Protein AF-A0A2E3S4H2-F1 (afdb_monomer_lite)

Foldseek 3Di:
DDPPLPQDFQFQFQAQVSLQVVLVVVCVVLVFPRAHEAEDAPVVQCVVVHPPDFKAKDADDPPDPPNPRRTYIYGHCPQLVYHRDDDPDGRDDQFLVSSLVNSLSSQLRSLQRSCCPPPVDGCPVCDPVNVVSSQVVSVSNQWHFDADPVRDTDFIDGPVRHGSDRHGDDCSSNNND

Radius of gyration: 15.98 Å; chains: 1; bounding box: 38×42×40 Å

Secondary structure (DSSP, 8-state):
------PPPPPP-SBHHHHHHHHHHHHHHTT----EEEEE-HHHHHHHH-TT--EEEE-PPTTSTTGGGS-EEEEETTTS--BSS--SS------HHHHHHHHHHHHHHHHHHHHHHHH----TT--HHHHHHHHHHHHHTT-EEEEPTTSSEEEEE-TTS-B--SSPP-TGGGT--

pLDDT: mean 87.09, std 12.35, range [33.94, 97.81]

Sequence (177 aa):
MFWKSKKKKWPKIDSCSEVQTFVDQMCLEYDVPSIKVIVKSKNWVEWFAGVGVSACAFWPNEGEPDAGFGRYIVFDGQTCRISGKDRNVPVKINHREQVVVRIHTVIHEFIHHYFHHHFGVNTDGHGSRFRQMEKKMNAEYGIYFFYSWSNYAIIFHNFWGFGFGKRKPNAADRGWI

Structure (mmCIF, N/CA/C/O backbone):
data_AF-A0A2E3S4H2-F1
#
_entry.id   AF-A0A2E3S4H2-F1
#
loop_
_atom_site.group_PDB
_atom_site.id
_atom_site.type_symbol
_atom_site.label_atom_id
_atom_site.label_alt_id
_atom_site.label_comp_id
_atom_site.label_asym_id
_atom_site.label_entity_id
_atom_site.label_seq_id
_atom_site.pdbx_PDB_ins_code
_atom_site.Cartn_x
_atom_site.Cartn_y
_atom_site.Cartn_z
_atom_site.occupancy
_atom_site.B_iso_or_equiv
_atom_site.auth_seq_id
_atom_site.auth_comp_id
_atom_site.auth_asym_id
_atom_site.auth_atom_id
_atom_site.pdbx_PDB_model_num
ATOM 1 N N . MET A 1 1 ? 10.020 -25.466 -14.867 1.00 33.94 1 MET A N 1
ATOM 2 C CA . MET A 1 1 ? 8.943 -24.868 -15.686 1.00 33.94 1 MET A CA 1
ATOM 3 C C . MET A 1 1 ? 8.811 -23.407 -15.258 1.00 33.94 1 MET A C 1
ATOM 5 O O . MET A 1 1 ? 8.285 -23.138 -14.189 1.00 33.94 1 MET A O 1
ATOM 9 N N . PHE A 1 2 ? 9.426 -22.472 -15.991 1.00 38.25 2 PHE A N 1
ATOM 10 C CA . PHE A 1 2 ? 9.450 -21.054 -15.612 1.00 38.25 2 PHE A CA 1
ATOM 11 C C . PHE A 1 2 ? 8.095 -20.416 -15.927 1.00 38.25 2 PHE A C 1
ATOM 13 O O . PHE A 1 2 ? 7.870 -19.933 -17.035 1.00 38.25 2 PHE A O 1
ATOM 20 N N . TRP A 1 3 ? 7.179 -20.421 -14.961 1.00 38.88 3 TRP A N 1
ATOM 21 C CA . TRP A 1 3 ? 6.028 -19.528 -15.009 1.00 38.88 3 TRP A CA 1
ATOM 22 C C . TRP A 1 3 ? 6.554 -18.093 -14.971 1.00 38.88 3 TRP A C 1
ATOM 24 O O . TRP A 1 3 ? 6.958 -17.588 -13.925 1.00 38.88 3 TRP A O 1
ATOM 34 N N . LYS A 1 4 ? 6.561 -17.415 -16.123 1.00 42.47 4 LYS A N 1
ATOM 35 C CA . LYS A 1 4 ? 6.506 -15.954 -16.128 1.00 42.47 4 LYS A CA 1
ATOM 36 C C . LYS A 1 4 ? 5.156 -15.598 -15.513 1.00 42.47 4 LYS A C 1
ATOM 38 O O . LYS A 1 4 ? 4.172 -15.506 -16.244 1.00 42.47 4 LYS A O 1
ATOM 43 N N . SER A 1 5 ? 5.086 -15.418 -14.191 1.00 53.44 5 SER A N 1
ATOM 44 C CA . SER A 1 5 ? 3.972 -14.647 -13.651 1.00 53.44 5 SER A CA 1
ATOM 45 C C . SER A 1 5 ? 4.063 -13.291 -14.350 1.00 53.44 5 SER A C 1
ATOM 47 O O . SER A 1 5 ? 5.113 -12.637 -14.387 1.00 53.44 5 SER A O 1
ATOM 49 N N . LYS A 1 6 ? 3.015 -12.948 -15.096 1.00 68.50 6 LYS A N 1
ATOM 50 C CA . LYS A 1 6 ? 2.953 -11.667 -15.788 1.00 68.50 6 LYS A CA 1
ATOM 51 C C . LYS A 1 6 ? 2.972 -10.632 -14.665 1.00 68.50 6 LYS A C 1
ATOM 53 O O . LYS A 1 6 ? 2.033 -10.604 -13.877 1.00 68.50 6 LYS A O 1
ATOM 58 N N . LYS A 1 7 ? 4.063 -9.863 -14.540 1.00 81.94 7 LYS A N 1
ATOM 59 C CA . LYS A 1 7 ? 4.167 -8.812 -13.516 1.00 81.94 7 LYS A CA 1
ATOM 60 C C . LYS A 1 7 ? 2.893 -7.975 -13.556 1.00 81.94 7 LYS A C 1
ATOM 62 O O . LYS A 1 7 ? 2.492 -7.534 -14.639 1.00 81.94 7 LYS A O 1
ATOM 67 N N . LYS A 1 8 ? 2.261 -7.795 -12.399 1.00 91.75 8 LYS A N 1
ATOM 68 C CA . LYS A 1 8 ? 1.061 -6.977 -12.276 1.00 91.75 8 LYS A CA 1
ATOM 69 C C . LYS A 1 8 ? 1.408 -5.544 -12.658 1.00 91.75 8 LYS A C 1
ATOM 71 O O . LYS A 1 8 ? 2.506 -5.048 -12.380 1.00 91.75 8 LYS A O 1
ATOM 76 N N . LYS A 1 9 ? 0.468 -4.884 -13.332 1.00 93.56 9 LYS A N 1
ATOM 77 C CA . LYS A 1 9 ? 0.552 -3.441 -13.548 1.00 93.56 9 LYS A CA 1
ATOM 78 C C . LYS A 1 9 ? 0.475 -2.738 -12.198 1.00 93.56 9 LYS A C 1
ATOM 80 O O . LYS A 1 9 ? -0.130 -3.252 -11.261 1.00 93.56 9 LYS A O 1
ATOM 85 N N . TRP A 1 10 ? 1.096 -1.570 -12.102 1.00 95.12 10 TRP A N 1
ATOM 86 C CA . TRP A 1 10 ? 0.990 -0.764 -10.894 1.00 95.12 10 TRP A CA 1
ATOM 87 C C . TRP A 1 10 ? -0.447 -0.267 -10.732 1.00 95.12 10 TRP A C 1
ATOM 89 O O . TRP A 1 10 ? -1.026 0.192 -11.720 1.00 95.12 10 TRP A O 1
ATOM 99 N N . PRO A 1 11 ? -1.032 -0.368 -9.528 1.00 94.62 11 PRO A N 1
ATOM 100 C CA . PRO A 1 11 ? -2.387 0.092 -9.296 1.00 94.62 11 PRO A CA 1
ATOM 101 C C . PRO A 1 11 ? -2.443 1.619 -9.353 1.00 94.62 11 PRO A C 1
ATOM 103 O O . PRO A 1 11 ? -1.496 2.321 -8.980 1.00 94.62 11 PRO A O 1
ATOM 106 N N . LYS A 1 12 ? -3.586 2.135 -9.796 1.00 92.31 12 LYS A N 1
ATOM 107 C CA . LYS A 1 12 ? -3.939 3.536 -9.597 1.00 92.31 12 LYS A CA 1
ATOM 108 C C . LYS A 1 12 ? -4.311 3.710 -8.129 1.00 92.31 12 LYS A C 1
ATOM 110 O O . LYS A 1 12 ? -5.119 2.943 -7.629 1.00 92.31 12 LYS A O 1
ATOM 115 N N . ILE A 1 13 ? -3.686 4.658 -7.435 1.00 91.00 13 ILE A N 1
ATOM 116 C CA . ILE A 1 13 ? -3.841 4.826 -5.977 1.00 91.00 13 ILE A CA 1
ATOM 117 C C . ILE A 1 13 ? -3.832 6.302 -5.569 1.00 91.00 13 ILE A C 1
ATOM 119 O O . ILE A 1 13 ? -3.222 6.672 -4.575 1.00 91.00 13 ILE A O 1
ATOM 123 N N . ASP A 1 14 ? -4.415 7.197 -6.362 1.00 86.56 14 ASP A N 1
ATOM 124 C CA . ASP A 1 14 ? -4.394 8.651 -6.145 1.00 86.56 14 ASP A CA 1
ATOM 125 C C . ASP A 1 14 ? -5.511 9.158 -5.221 1.00 86.56 14 ASP A C 1
ATOM 127 O O . ASP A 1 14 ? -5.344 10.200 -4.573 1.00 86.56 14 ASP A O 1
ATOM 131 N N . SER A 1 15 ? -6.602 8.405 -5.095 1.00 88.12 15 SER A N 1
ATOM 132 C CA . SER A 1 15 ? -7.706 8.656 -4.163 1.00 88.12 15 SER A CA 1
ATOM 133 C C . SER A 1 15 ? -7.964 7.477 -3.220 1.00 88.12 15 SER A C 1
ATOM 135 O O . SER A 1 15 ? -7.464 6.369 -3.409 1.00 88.12 15 SER A O 1
ATOM 137 N N . CYS A 1 16 ? -8.771 7.722 -2.187 1.00 89.88 16 CYS A N 1
ATOM 138 C CA . CYS A 1 16 ? -9.223 6.700 -1.250 1.00 89.88 16 CYS A CA 1
ATOM 139 C C . CYS A 1 16 ? -10.000 5.569 -1.946 1.00 89.88 16 CYS A C 1
ATOM 141 O O . CYS A 1 16 ? -9.780 4.413 -1.608 1.00 89.88 16 CYS A O 1
ATOM 143 N N . SER A 1 17 ? -10.858 5.866 -2.931 1.00 91.31 17 SER A N 1
ATOM 144 C CA . SER A 1 17 ? -11.620 4.839 -3.669 1.00 91.31 17 SER A CA 1
ATOM 145 C C . SER A 1 17 ? -10.731 3.952 -4.546 1.00 91.31 17 SER A C 1
ATOM 147 O O . SER A 1 17 ? -10.969 2.754 -4.688 1.00 91.31 17 SER A O 1
ATOM 149 N N . GLU A 1 18 ? -9.665 4.521 -5.103 1.00 93.50 18 GLU A N 1
ATOM 150 C CA . GLU A 1 18 ? -8.683 3.789 -5.899 1.00 93.50 18 GLU A CA 1
ATOM 151 C C . GLU A 1 18 ? -7.844 2.857 -5.019 1.00 93.50 18 GLU A C 1
ATOM 153 O O . GLU A 1 18 ? -7.622 1.698 -5.367 1.00 93.50 18 GLU A O 1
ATOM 158 N N . VAL A 1 19 ? -7.451 3.327 -3.831 1.00 94.62 19 VAL A N 1
ATOM 159 C CA . VAL A 1 19 ? -6.807 2.475 -2.822 1.00 94.62 19 VAL A CA 1
ATOM 160 C C . VAL A 1 19 ? -7.776 1.407 -2.311 1.00 94.62 19 VAL A C 1
ATOM 162 O O . VAL A 1 19 ? -7.368 0.260 -2.177 1.00 94.62 19 VAL A O 1
ATOM 165 N N . GLN A 1 20 ? -9.053 1.743 -2.094 1.00 95.75 20 GLN A N 1
ATOM 166 C CA . GLN A 1 20 ? -10.095 0.776 -1.736 1.00 95.75 20 GLN A CA 1
ATOM 167 C C . GLN A 1 20 ? -10.207 -0.323 -2.795 1.00 95.75 20 GLN A C 1
ATOM 169 O O . GLN A 1 20 ? -10.122 -1.492 -2.452 1.00 95.75 20 GLN A O 1
ATOM 174 N N . THR A 1 21 ? -10.276 0.038 -4.080 1.00 96.38 21 THR A N 1
ATOM 175 C CA . THR A 1 21 ? -10.333 -0.932 -5.190 1.00 96.38 21 THR A CA 1
ATOM 176 C C . THR A 1 21 ? -9.112 -1.853 -5.191 1.00 96.38 21 THR A C 1
ATOM 178 O O . THR A 1 21 ? -9.231 -3.059 -5.410 1.00 96.38 21 THR A O 1
ATOM 181 N N . PHE A 1 22 ? -7.925 -1.298 -4.930 1.00 97.31 22 PHE A N 1
ATOM 182 C CA . PHE A 1 22 ? -6.701 -2.086 -4.841 1.00 97.31 22 PHE A CA 1
ATOM 183 C C . PHE A 1 22 ? -6.728 -3.060 -3.648 1.00 97.31 22 PHE A C 1
ATOM 185 O O . PHE A 1 22 ? -6.378 -4.230 -3.801 1.00 97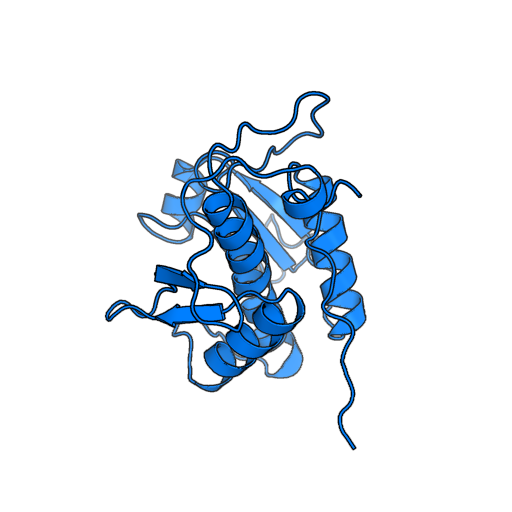.31 22 PHE A O 1
ATOM 192 N N . VAL A 1 23 ? -7.187 -2.606 -2.480 1.00 97.81 23 VAL A N 1
ATOM 193 C CA . VAL A 1 23 ? -7.348 -3.448 -1.286 1.00 97.81 23 VAL A CA 1
ATOM 194 C C . VAL A 1 23 ? -8.412 -4.524 -1.502 1.00 97.81 23 VAL A C 1
ATOM 196 O O . VAL A 1 23 ? -8.144 -5.679 -1.197 1.00 97.81 23 VAL A O 1
ATOM 199 N N . ASP A 1 24 ? -9.558 -4.198 -2.099 1.00 97.69 24 ASP A N 1
ATOM 200 C CA . ASP A 1 24 ? -10.628 -5.157 -2.403 1.00 97.69 24 ASP A CA 1
ATOM 201 C C . ASP A 1 24 ? -10.132 -6.275 -3.324 1.00 97.69 24 ASP A C 1
ATOM 203 O O . ASP A 1 24 ? -10.422 -7.451 -3.100 1.00 97.69 24 ASP A O 1
ATOM 207 N N . GLN A 1 25 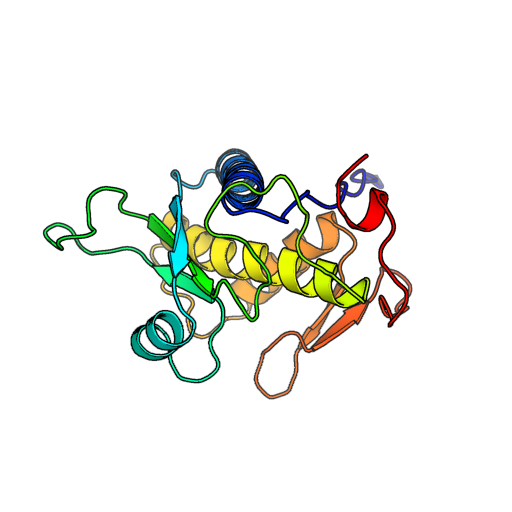? -9.320 -5.932 -4.329 1.00 97.50 25 GLN A N 1
ATOM 208 C CA . GLN A 1 25 ? -8.684 -6.928 -5.186 1.00 97.50 25 GLN A CA 1
ATOM 209 C C . GLN A 1 25 ? -7.758 -7.857 -4.386 1.00 97.50 25 GLN A C 1
ATOM 211 O O . GLN A 1 25 ? -7.778 -9.068 -4.609 1.00 97.50 25 GLN A O 1
ATOM 216 N N . MET A 1 26 ? -6.961 -7.317 -3.457 1.00 97.75 26 MET A N 1
ATOM 217 C CA . MET A 1 26 ? -6.105 -8.137 -2.594 1.00 97.75 26 MET A CA 1
ATOM 218 C C . MET A 1 26 ? -6.927 -9.000 -1.629 1.00 97.75 26 MET A C 1
ATOM 220 O O . MET A 1 26 ? -6.594 -10.165 -1.442 1.00 97.75 26 MET A O 1
ATOM 224 N N . CYS A 1 27 ? -8.023 -8.482 -1.071 1.00 97.50 27 CYS A N 1
ATOM 225 C CA . CYS A 1 27 ? -8.945 -9.251 -0.235 1.00 97.50 27 CYS A CA 1
ATOM 226 C C . CYS A 1 27 ? -9.478 -10.485 -0.974 1.00 97.50 27 CYS A C 1
ATOM 228 O O . CYS A 1 27 ? -9.430 -11.586 -0.434 1.00 97.50 27 CYS A O 1
ATOM 230 N N . LEU A 1 28 ? -9.914 -10.321 -2.228 1.00 97.31 28 LEU A N 1
ATOM 231 C CA . LEU A 1 28 ? -10.383 -11.432 -3.062 1.00 97.31 28 LEU A CA 1
ATOM 232 C C . LEU A 1 28 ? -9.268 -12.433 -3.391 1.00 97.31 28 LEU A C 1
ATOM 234 O O . LEU A 1 28 ? -9.491 -13.638 -3.369 1.00 97.31 28 LEU A O 1
ATOM 238 N N . GLU A 1 29 ? -8.073 -11.946 -3.722 1.00 96.62 29 GLU A N 1
ATOM 239 C CA . GLU A 1 29 ? -6.957 -12.798 -4.145 1.00 96.62 29 GLU A CA 1
ATOM 240 C C . GLU A 1 29 ? -6.346 -13.611 -2.996 1.00 96.62 29 GLU A C 1
ATOM 242 O O . GLU A 1 29 ? -5.906 -14.741 -3.205 1.00 96.62 29 GLU A O 1
ATOM 247 N N . TYR A 1 30 ? -6.310 -13.037 -1.795 1.00 96.44 30 TYR A N 1
ATOM 248 C CA . TYR A 1 30 ? -5.666 -13.624 -0.618 1.00 96.44 30 TYR A CA 1
ATOM 249 C C . TYR A 1 30 ? -6.664 -14.154 0.419 1.00 96.44 30 TYR A C 1
ATOM 251 O O . TYR A 1 30 ? -6.254 -14.477 1.535 1.00 96.44 30 TYR A O 1
ATOM 259 N N . ASP A 1 31 ? -7.946 -14.242 0.050 1.00 96.81 31 ASP A N 1
ATOM 260 C CA . ASP A 1 31 ? -9.042 -14.718 0.900 1.00 96.81 31 ASP A CA 1
ATOM 261 C C . ASP A 1 31 ? -9.049 -14.018 2.269 1.00 96.81 31 ASP A C 1
ATOM 263 O O . ASP A 1 31 ? -8.886 -14.628 3.321 1.00 96.81 31 ASP A O 1
ATOM 267 N N . VAL A 1 32 ? -9.120 -12.685 2.246 1.00 95.25 32 VAL A N 1
ATOM 268 C CA . VAL A 1 32 ? -9.215 -11.842 3.445 1.00 95.25 32 VAL A CA 1
ATOM 269 C C . VAL A 1 32 ? -10.578 -11.140 3.433 1.00 95.25 32 VAL A C 1
ATOM 271 O O . VAL A 1 32 ? -10.974 -10.621 2.387 1.00 95.25 32 VAL A O 1
ATOM 274 N N . PRO A 1 33 ? -11.313 -11.083 4.564 1.00 93.75 33 PRO A N 1
ATOM 275 C CA . PRO A 1 33 ? -12.565 -10.341 4.656 1.00 93.75 33 PRO A CA 1
ATOM 276 C C . PRO A 1 33 ? -12.395 -8.881 4.245 1.00 93.75 33 PRO A C 1
ATOM 278 O O . PRO A 1 33 ? -11.309 -8.324 4.379 1.00 93.75 33 PRO A O 1
ATOM 281 N N . SER A 1 34 ? -13.483 -8.247 3.804 1.00 94.31 34 SER A N 1
ATOM 282 C CA . SER A 1 34 ? -13.454 -6.851 3.359 1.00 94.31 34 SER A CA 1
ATOM 283 C C . SER A 1 34 ? -12.800 -5.926 4.396 1.00 94.31 34 SER A C 1
ATOM 285 O O . SER A 1 34 ? -13.071 -6.011 5.597 1.00 94.31 34 SER A O 1
ATOM 287 N N . ILE A 1 35 ? -11.931 -5.043 3.904 1.00 95.50 35 ILE A N 1
ATOM 288 C CA . ILE A 1 35 ? -11.186 -4.059 4.686 1.00 95.50 35 ILE A CA 1
ATOM 289 C C . ILE A 1 35 ? -11.588 -2.683 4.176 1.00 95.50 35 ILE A C 1
ATOM 291 O O . ILE A 1 35 ? -11.507 -2.413 2.978 1.00 95.50 35 ILE A O 1
ATOM 295 N N . LYS A 1 36 ? -11.976 -1.784 5.077 1.00 94.81 36 LYS A N 1
ATOM 296 C CA . LYS A 1 36 ? -12.346 -0.417 4.715 1.00 94.81 36 LYS A CA 1
ATOM 297 C C . LYS A 1 36 ? -11.145 0.518 4.757 1.00 94.81 36 LYS A C 1
ATOM 299 O O . LYS A 1 36 ? -10.502 0.692 5.790 1.00 94.81 36 LYS A O 1
ATOM 304 N N . VAL A 1 37 ? -10.875 1.182 3.646 1.00 93.69 37 VAL A N 1
ATOM 305 C CA . VAL A 1 37 ? -9.839 2.206 3.548 1.00 93.69 37 VAL A CA 1
ATOM 306 C C . VAL A 1 37 ? -10.418 3.551 3.969 1.00 93.69 37 VAL A C 1
ATOM 308 O O . VAL A 1 37 ? -11.461 3.978 3.471 1.00 93.69 37 VAL A O 1
ATOM 311 N N . ILE A 1 38 ? -9.737 4.236 4.885 1.00 91.56 38 ILE A N 1
ATOM 312 C CA . ILE A 1 38 ? -10.107 5.584 5.324 1.00 91.56 38 ILE A CA 1
ATOM 313 C C . ILE A 1 38 ? -8.890 6.507 5.352 1.00 91.56 38 ILE A C 1
ATOM 315 O O . ILE A 1 38 ? -7.751 6.078 5.520 1.00 91.56 38 ILE A O 1
ATOM 319 N N . VAL A 1 39 ? -9.142 7.809 5.216 1.00 89.81 39 VAL A N 1
ATOM 320 C CA . VAL A 1 39 ? -8.109 8.843 5.324 1.00 89.81 39 VAL A CA 1
ATOM 321 C C . VAL A 1 39 ? -8.380 9.702 6.551 1.00 89.81 39 VAL A C 1
ATOM 323 O O . VAL A 1 39 ? -9.488 10.211 6.733 1.00 89.81 39 VAL A O 1
ATOM 326 N N . LYS A 1 40 ? -7.355 9.885 7.381 1.00 90.50 40 LYS A N 1
ATOM 327 C CA . LYS A 1 40 ? -7.383 10.744 8.571 1.00 90.50 40 LYS A CA 1
ATOM 328 C C . LYS A 1 40 ? -6.284 11.809 8.483 1.00 90.50 40 LYS A C 1
ATOM 330 O O . LYS A 1 40 ? -5.471 11.831 7.554 1.00 90.50 40 LYS A O 1
ATOM 335 N N . SER A 1 41 ? -6.306 12.764 9.413 1.00 88.00 41 SER A N 1
ATOM 336 C CA . SER A 1 41 ? -5.232 13.754 9.520 1.00 88.00 41 SER A CA 1
ATOM 337 C C . SER A 1 41 ? -3.958 13.093 10.042 1.00 88.00 41 SER A C 1
ATOM 339 O O . SER A 1 41 ? -4.026 12.109 10.776 1.00 88.00 41 SER A O 1
ATOM 341 N N . LYS A 1 42 ? -2.797 13.668 9.709 1.00 89.31 42 LYS A N 1
ATOM 342 C CA . LYS A 1 42 ? -1.507 13.196 10.223 1.00 89.31 42 LYS A CA 1
ATOM 343 C C . LYS A 1 42 ? -1.499 13.110 11.754 1.00 89.31 42 LYS A C 1
ATOM 345 O O . LYS A 1 42 ? -1.158 12.071 12.295 1.00 89.31 42 LYS A O 1
ATOM 350 N N . ASN A 1 43 ? -1.982 14.153 12.433 1.00 91.38 43 ASN A N 1
ATOM 351 C CA . ASN A 1 43 ? -2.056 14.177 13.897 1.00 91.38 43 ASN A CA 1
ATOM 352 C C . ASN A 1 43 ? -2.914 13.042 14.465 1.00 91.38 43 ASN A C 1
ATOM 354 O O . ASN A 1 43 ? -2.602 12.524 15.528 1.00 91.38 43 ASN A O 1
ATOM 358 N N . TRP A 1 44 ? -3.998 12.665 13.778 1.00 92.38 44 TRP A N 1
ATOM 359 C CA . TRP A 1 44 ? -4.837 11.555 14.222 1.00 92.38 44 TRP A CA 1
ATOM 360 C C . TRP A 1 44 ? -4.102 10.221 14.077 1.00 92.38 44 TRP A C 1
ATOM 362 O O . TRP A 1 44 ? -4.104 9.426 15.009 1.00 92.38 44 TRP A O 1
ATOM 372 N N . VAL A 1 45 ? -3.441 9.994 12.935 1.00 90.81 45 VAL A N 1
ATOM 373 C CA . VAL A 1 45 ? -2.681 8.756 12.694 1.00 90.81 45 VAL A CA 1
ATOM 374 C C . VAL A 1 45 ? -1.520 8.640 13.676 1.00 90.81 45 VAL A C 1
ATOM 376 O O . VAL A 1 45 ? -1.350 7.588 14.278 1.00 90.81 45 VAL A O 1
ATOM 379 N N . GLU A 1 46 ? -0.775 9.721 13.910 1.00 93.38 46 GLU A N 1
ATOM 380 C CA . GLU A 1 46 ? 0.341 9.711 14.861 1.00 93.38 46 GLU A CA 1
ATOM 381 C C . GLU A 1 46 ? -0.117 9.546 16.315 1.00 93.38 46 GLU A C 1
ATOM 383 O O . GLU A 1 46 ? 0.553 8.870 17.093 1.00 93.38 46 GLU A O 1
ATOM 388 N N . TRP A 1 47 ? -1.262 10.128 16.691 1.00 93.50 47 TRP A N 1
ATOM 389 C CA . TRP A 1 47 ? -1.868 9.903 18.006 1.00 93.50 47 TRP A CA 1
ATOM 390 C C . TRP A 1 47 ? -2.275 8.438 18.205 1.00 93.50 47 TRP A C 1
ATOM 392 O O . TRP A 1 47 ? -2.084 7.899 19.291 1.00 93.50 47 TRP A O 1
ATOM 402 N N . PHE A 1 48 ? -2.818 7.802 17.164 1.00 90.31 48 PHE A N 1
ATOM 403 C CA . PHE A 1 48 ? -3.342 6.441 17.240 1.00 90.31 48 PHE A CA 1
ATOM 404 C C . PHE A 1 48 ? -2.249 5.366 17.134 1.00 90.31 48 PHE A C 1
ATOM 406 O O . PHE A 1 48 ? -2.213 4.440 17.938 1.00 90.31 48 PHE A O 1
ATOM 413 N N . ALA A 1 49 ? -1.361 5.481 16.144 1.00 89.69 49 ALA A N 1
ATOM 414 C CA . ALA A 1 49 ? -0.388 4.449 15.778 1.00 89.69 49 ALA A CA 1
ATOM 415 C C . ALA A 1 49 ? 1.064 4.793 16.161 1.00 89.69 49 ALA A C 1
ATOM 417 O O . ALA A 1 49 ? 1.950 3.950 16.035 1.00 89.69 49 ALA A O 1
ATOM 418 N N . GLY A 1 50 ? 1.320 6.011 16.645 1.00 90.25 50 GLY A N 1
ATOM 419 C CA . GLY A 1 50 ? 2.637 6.466 17.085 1.00 90.25 50 GLY A CA 1
ATOM 420 C C . GLY A 1 50 ? 3.271 7.524 16.179 1.00 90.25 50 GLY A C 1
ATOM 421 O O . GLY A 1 50 ? 2.957 7.671 14.997 1.00 90.25 50 GLY A O 1
ATOM 422 N N . VAL A 1 51 ? 4.200 8.290 16.754 1.00 90.25 51 VAL A N 1
ATOM 423 C CA . VAL A 1 51 ? 4.864 9.418 16.082 1.00 90.25 51 VAL A CA 1
ATOM 424 C C . VAL A 1 51 ? 5.604 8.953 14.824 1.00 90.25 51 VAL A C 1
ATOM 426 O O . VAL A 1 51 ? 6.391 8.009 14.869 1.00 90.25 51 VAL A O 1
ATOM 429 N N . GLY A 1 52 ? 5.393 9.654 13.707 1.00 87.06 52 GLY A N 1
ATOM 430 C CA . GLY A 1 52 ? 6.018 9.350 12.419 1.00 87.06 52 GLY A CA 1
ATOM 431 C C . GLY A 1 52 ? 5.297 8.288 11.584 1.00 87.06 52 GLY A C 1
ATOM 432 O O . GLY A 1 52 ? 5.689 8.075 10.435 1.00 87.06 52 GLY A O 1
ATOM 433 N N . VAL A 1 53 ? 4.244 7.654 12.109 1.00 89.88 53 VAL A N 1
ATOM 434 C CA . VAL A 1 53 ? 3.432 6.695 11.355 1.00 89.88 53 VAL A CA 1
ATOM 435 C C . VAL A 1 53 ? 2.544 7.429 10.348 1.00 89.88 53 VAL A C 1
ATOM 437 O O . VAL A 1 53 ? 1.933 8.452 10.650 1.00 89.88 53 VAL A O 1
ATOM 440 N N . SER A 1 54 ? 2.492 6.905 9.121 1.00 91.12 54 SER A N 1
ATOM 441 C CA . SER A 1 54 ? 1.714 7.489 8.016 1.00 91.12 54 SER A CA 1
ATOM 442 C C . SER A 1 54 ? 0.543 6.619 7.566 1.00 91.12 54 SER A C 1
ATOM 444 O O . SER A 1 54 ? -0.354 7.117 6.891 1.00 91.12 54 SER A O 1
ATOM 446 N N . ALA A 1 55 ? 0.510 5.352 7.969 1.00 94.00 55 ALA A N 1
ATOM 447 C CA . ALA A 1 55 ? -0.613 4.457 7.763 1.00 94.00 55 ALA A CA 1
ATOM 448 C C . ALA A 1 55 ? -0.666 3.417 8.886 1.00 94.00 55 ALA A C 1
ATOM 450 O O . ALA A 1 55 ? 0.348 3.180 9.535 1.00 94.00 55 ALA A O 1
ATOM 451 N N . CYS A 1 56 ? -1.836 2.838 9.137 1.00 93.50 56 CYS A N 1
ATOM 452 C CA . CYS A 1 56 ? -1.968 1.727 10.073 1.00 93.50 56 CYS A CA 1
ATOM 453 C C . CYS A 1 56 ? -3.138 0.805 9.720 1.00 93.50 56 CYS A C 1
ATOM 455 O O . CYS A 1 56 ? -4.198 1.245 9.256 1.00 93.50 56 CYS A O 1
ATOM 457 N N . ALA A 1 57 ? -2.956 -0.481 9.997 1.00 93.19 57 ALA A N 1
ATOM 458 C CA . ALA A 1 57 ? -4.018 -1.468 10.063 1.00 93.19 57 ALA A CA 1
ATOM 459 C C . ALA A 1 57 ? -4.725 -1.409 11.427 1.00 93.19 57 ALA A C 1
ATOM 461 O O . ALA A 1 57 ? -4.090 -1.310 12.474 1.00 93.19 57 ALA A O 1
ATOM 462 N N . PHE A 1 58 ? -6.055 -1.469 11.412 1.00 87.50 58 PHE A N 1
ATOM 463 C CA . PHE A 1 58 ? -6.887 -1.372 12.608 1.00 87.50 58 PHE A CA 1
ATOM 464 C C . PHE A 1 58 ? -8.078 -2.330 12.531 1.00 87.50 58 PHE A C 1
ATOM 466 O O . PHE A 1 58 ? -8.735 -2.428 11.494 1.00 87.50 58 PHE A O 1
ATOM 473 N N . TRP A 1 59 ? -8.379 -3.027 13.625 1.00 87.62 59 TRP A N 1
ATOM 474 C CA . TRP A 1 59 ? -9.546 -3.900 13.766 1.00 87.62 59 TRP A CA 1
ATOM 475 C C . TRP A 1 59 ? -10.175 -3.681 15.156 1.00 87.62 59 TRP A C 1
ATOM 477 O O . TRP A 1 59 ? -9.658 -4.195 16.146 1.00 87.62 59 TRP A O 1
ATOM 487 N N . PRO A 1 60 ? -11.240 -2.866 15.258 1.00 79.50 60 PRO A N 1
ATOM 488 C CA . PRO A 1 60 ? -11.888 -2.574 16.537 1.00 79.50 60 PRO A CA 1
ATOM 489 C C . PRO A 1 60 ? -12.506 -3.829 17.155 1.00 79.50 60 PRO A C 1
ATOM 491 O O . PRO A 1 60 ? -13.004 -4.701 16.437 1.00 79.50 60 PRO A O 1
ATOM 494 N N . ASN A 1 61 ? -12.519 -3.893 18.487 1.00 72.38 61 ASN A N 1
ATOM 495 C CA . ASN A 1 61 ? -13.213 -4.964 19.200 1.00 72.38 61 ASN A CA 1
ATOM 496 C C . ASN A 1 61 ? -14.735 -4.829 19.048 1.00 72.38 61 ASN A C 1
ATOM 498 O O . ASN A 1 61 ? -15.272 -3.733 18.856 1.00 72.38 61 ASN A O 1
ATOM 502 N N . GLU A 1 62 ? -15.450 -5.949 19.178 1.00 63.78 62 GLU A N 1
ATOM 503 C CA . GLU A 1 62 ? -16.912 -5.933 19.239 1.00 63.78 62 GLU A CA 1
ATOM 504 C C . GLU A 1 62 ? -17.390 -5.020 20.382 1.00 63.78 62 GLU A C 1
ATOM 506 O O . GLU A 1 62 ? -16.946 -5.142 21.522 1.00 63.78 62 GLU A O 1
ATOM 511 N N . GLY A 1 63 ? -18.292 -4.084 20.066 1.00 63.62 63 GLY A N 1
ATOM 512 C CA . GLY A 1 63 ? -18.835 -3.112 21.023 1.00 63.62 63 GLY A CA 1
ATOM 513 C C . GLY A 1 63 ? -18.155 -1.738 21.025 1.00 63.62 63 GLY A C 1
ATOM 514 O O . GLY A 1 63 ? -18.673 -0.816 21.655 1.00 63.62 63 GLY A O 1
ATOM 515 N N . GLU A 1 64 ? -17.050 -1.553 20.299 1.00 71.06 64 GLU A N 1
ATOM 516 C CA . GLU A 1 64 ? -16.451 -0.225 20.117 1.00 71.06 64 GLU A CA 1
ATOM 517 C C . GLU A 1 64 ? -17.253 0.631 19.110 1.00 71.06 64 GLU A C 1
ATOM 519 O O . GLU A 1 64 ? -17.829 0.089 18.162 1.00 71.06 64 GLU A O 1
ATOM 524 N N . PRO A 1 65 ? -17.283 1.975 19.251 1.00 61.31 65 PRO A N 1
ATOM 525 C CA . PRO A 1 65 ? -18.045 2.867 18.364 1.00 61.31 65 PRO A CA 1
ATOM 526 C C . PRO A 1 65 ? -17.742 2.703 16.864 1.00 61.31 65 PRO A C 1
ATOM 528 O O . PRO A 1 65 ? -18.610 2.946 16.027 1.00 61.31 65 PRO A O 1
ATOM 531 N N . ASP A 1 66 ? -16.530 2.255 16.526 1.00 62.09 66 ASP A N 1
ATOM 532 C CA . ASP A 1 66 ? -16.058 2.051 15.153 1.00 62.09 66 ASP A CA 1
ATOM 533 C C . ASP A 1 66 ? -16.153 0.582 14.678 1.00 62.09 66 ASP A C 1
ATOM 535 O O . ASP A 1 66 ? -15.722 0.254 13.565 1.00 62.09 66 ASP A O 1
ATOM 539 N N . ALA A 1 67 ? -16.773 -0.309 15.467 1.00 63.69 67 ALA A N 1
ATOM 540 C CA . ALA A 1 67 ? -16.899 -1.746 15.189 1.00 63.69 67 ALA A CA 1
ATOM 541 C C . ALA A 1 67 ? -17.657 -2.085 13.892 1.00 63.69 67 ALA A C 1
ATOM 543 O O . ALA A 1 67 ? -17.524 -3.192 13.375 1.00 63.69 67 ALA A O 1
ATOM 544 N N . GLY A 1 68 ? -18.411 -1.138 13.321 1.00 58.25 68 GLY A N 1
ATOM 545 C CA . GLY A 1 68 ? -19.369 -1.385 12.236 1.00 58.25 68 GLY A CA 1
ATOM 546 C C . GLY A 1 68 ? -18.820 -2.046 10.960 1.00 58.25 68 GLY A C 1
ATOM 547 O O . GLY A 1 68 ? -19.597 -2.657 10.236 1.00 58.25 68 GLY A O 1
ATOM 548 N N . PHE A 1 69 ? -17.514 -1.955 10.674 1.00 62.47 69 PHE A N 1
ATOM 549 C CA . PHE A 1 69 ? -16.874 -2.653 9.540 1.00 62.47 69 PHE A CA 1
ATOM 550 C C . PHE A 1 69 ? -15.833 -3.706 9.966 1.00 62.47 69 PHE A C 1
ATOM 552 O O . PHE A 1 69 ? -15.395 -4.513 9.151 1.00 62.47 69 PHE A O 1
ATOM 559 N N . GLY A 1 70 ? -15.404 -3.697 11.231 1.00 81.12 70 GLY A N 1
ATOM 560 C CA . GLY A 1 70 ? -14.465 -4.661 11.818 1.00 81.12 70 GLY A CA 1
ATOM 561 C C . GLY A 1 70 ? -13.004 -4.609 11.339 1.00 81.12 70 GLY A C 1
ATOM 562 O O . GLY A 1 70 ? -12.129 -5.035 12.085 1.00 81.12 70 GLY A O 1
ATOM 563 N N . ARG A 1 71 ? -12.693 -4.101 10.135 1.00 91.38 71 ARG A N 1
ATOM 564 C CA . ARG A 1 71 ? -11.319 -4.023 9.591 1.00 91.38 71 ARG A CA 1
ATOM 565 C C . ARG A 1 71 ? -11.097 -2.756 8.781 1.00 91.38 71 ARG A C 1
ATOM 567 O O . ARG A 1 71 ? -11.866 -2.454 7.868 1.00 91.38 71 ARG A O 1
ATOM 574 N N . TYR A 1 72 ? -10.008 -2.057 9.075 1.00 93.62 72 TYR A N 1
ATOM 575 C CA . TYR A 1 72 ? -9.665 -0.783 8.466 1.00 93.62 72 TYR A CA 1
ATOM 576 C C . TYR A 1 72 ? -8.184 -0.692 8.112 1.00 93.62 72 TYR A C 1
ATOM 578 O O . TYR A 1 72 ? -7.323 -1.175 8.848 1.00 93.62 72 TYR A O 1
ATOM 586 N N . ILE A 1 73 ? -7.886 -0.008 7.011 1.00 95.12 73 ILE A N 1
ATOM 587 C CA . ILE A 1 73 ? -6.562 0.565 6.764 1.00 95.12 73 ILE A CA 1
ATOM 588 C C . ILE A 1 73 ? -6.728 2.079 6.754 1.00 95.12 73 ILE A C 1
ATOM 590 O O . ILE A 1 73 ? -7.519 2.630 5.981 1.00 95.12 73 ILE A O 1
ATOM 594 N N . VAL A 1 74 ? -5.989 2.750 7.625 1.00 93.50 74 VAL A N 1
ATOM 595 C CA . VAL A 1 74 ? -5.998 4.203 7.750 1.00 93.50 74 VAL A CA 1
ATOM 596 C C . VAL A 1 74 ? -4.746 4.758 7.100 1.00 93.50 74 VAL A C 1
ATOM 598 O O . VAL A 1 74 ? -3.653 4.293 7.390 1.00 93.50 74 VAL A O 1
ATOM 601 N N . PHE A 1 75 ? -4.893 5.785 6.269 1.00 93.12 75 PHE A N 1
ATOM 602 C CA . PHE A 1 75 ? -3.771 6.562 5.746 1.00 93.12 75 PHE A CA 1
ATOM 603 C C . PHE A 1 75 ? -3.827 7.995 6.260 1.00 93.12 75 PHE A C 1
ATOM 605 O O . PHE A 1 75 ? -4.904 8.597 6.359 1.00 93.12 75 PHE A O 1
ATOM 612 N N . ASP A 1 76 ? -2.661 8.588 6.495 1.00 88.50 76 ASP A N 1
ATOM 613 C CA . ASP A 1 76 ? -2.553 10.033 6.531 1.00 88.50 76 ASP A CA 1
ATOM 614 C C . ASP A 1 76 ? -2.739 10.578 5.101 1.00 88.50 76 ASP A C 1
ATOM 616 O O . ASP A 1 76 ? -2.232 10.059 4.104 1.00 88.50 76 ASP A O 1
ATOM 620 N N . GLY A 1 77 ? -3.549 11.622 4.946 1.00 79.12 77 GLY A N 1
ATOM 621 C CA . GLY A 1 77 ? -3.776 12.187 3.608 1.00 79.12 77 GLY A CA 1
ATOM 622 C C . GLY A 1 77 ? -2.554 12.930 3.047 1.00 79.12 77 GLY A C 1
ATOM 623 O O . GLY A 1 77 ? -2.470 13.212 1.848 1.00 79.12 77 GLY A O 1
ATOM 624 N N . GLN A 1 78 ? -1.608 13.287 3.920 1.00 84.75 78 GLN A N 1
ATOM 625 C CA . GLN A 1 78 ? -0.528 14.228 3.637 1.00 84.75 78 GLN A CA 1
ATOM 626 C C . GLN A 1 78 ? 0.753 13.530 3.171 1.00 84.75 78 GLN A C 1
ATOM 628 O O . GLN A 1 78 ? 1.263 13.850 2.093 1.00 84.75 78 GLN A O 1
ATOM 633 N N . THR A 1 79 ? 1.273 12.594 3.962 1.00 82.38 79 THR A N 1
ATOM 634 C CA . THR A 1 79 ? 2.523 11.869 3.701 1.00 82.38 79 THR A CA 1
ATOM 635 C C . THR A 1 79 ? 2.293 10.797 2.646 1.00 82.38 79 THR A C 1
ATOM 637 O O . THR A 1 79 ? 3.013 10.767 1.644 1.00 82.38 79 THR A O 1
ATOM 640 N N . CYS A 1 80 ? 1.225 10.004 2.779 1.00 78.25 80 CYS A N 1
ATOM 641 C CA . CYS A 1 80 ? 0.855 8.997 1.781 1.00 78.25 80 CYS A CA 1
ATOM 642 C C . CYS A 1 80 ? 0.319 9.618 0.488 1.00 78.25 80 CYS A C 1
ATOM 644 O O . CYS A 1 80 ? 0.206 8.932 -0.533 1.00 78.25 80 CYS A O 1
ATOM 646 N N . ARG A 1 81 ? 0.024 10.929 0.488 1.00 81.75 81 ARG A N 1
ATOM 647 C CA . ARG A 1 81 ? -0.458 11.661 -0.691 1.00 81.75 81 ARG A CA 1
ATOM 648 C C . ARG A 1 81 ? -1.709 11.002 -1.280 1.00 81.75 81 ARG A C 1
ATOM 650 O O . ARG A 1 81 ? -1.829 10.898 -2.497 1.00 81.75 81 ARG A O 1
ATOM 657 N N . ILE A 1 82 ? -2.609 10.510 -0.432 1.00 82.19 82 ILE A N 1
ATOM 658 C CA . ILE A 1 82 ? -3.894 9.911 -0.815 1.00 82.19 82 ILE A CA 1
ATOM 659 C C . ILE A 1 82 ? -4.989 10.894 -0.423 1.00 82.19 82 ILE A C 1
ATOM 661 O O . ILE A 1 82 ? -5.003 11.428 0.684 1.00 82.19 82 ILE A O 1
ATOM 665 N N . SER A 1 83 ? -5.915 11.170 -1.333 1.00 78.06 83 SER A N 1
ATOM 666 C CA . SER A 1 83 ? -7.038 12.036 -0.996 1.00 78.06 83 SER A CA 1
ATOM 667 C C . SER A 1 83 ? -8.178 11.264 -0.354 1.00 78.06 83 SER A C 1
ATOM 669 O O . SER A 1 83 ? -8.611 10.257 -0.900 1.00 78.06 83 SER A O 1
ATOM 671 N N . GLY A 1 84 ? -8.725 11.786 0.747 1.00 69.06 84 GLY A N 1
ATOM 672 C CA . GLY A 1 84 ? -9.948 11.257 1.363 1.00 69.06 84 GLY A CA 1
ATOM 673 C C . GLY A 1 84 ? -11.233 11.509 0.563 1.00 69.06 84 GLY A C 1
ATOM 674 O O . GLY A 1 84 ? -12.291 11.044 0.963 1.00 69.06 84 GLY A O 1
ATOM 675 N N . LYS A 1 85 ? -11.162 12.254 -0.546 1.00 70.62 85 LYS A N 1
ATOM 676 C CA . LYS A 1 85 ? -12.261 12.440 -1.501 1.00 70.62 85 LYS A CA 1
ATOM 677 C C . LYS A 1 85 ? -11.780 12.039 -2.885 1.00 70.62 85 LYS A C 1
ATOM 679 O O . LYS A 1 85 ? -10.600 12.209 -3.197 1.00 70.62 85 LYS A O 1
ATOM 684 N N . ASP A 1 86 ? -12.694 11.592 -3.729 1.00 66.00 86 ASP A N 1
ATOM 685 C CA . ASP A 1 86 ? -12.394 11.475 -5.149 1.00 66.00 86 ASP A CA 1
ATOM 686 C C . ASP A 1 86 ? -12.127 12.865 -5.715 1.00 66.00 86 ASP A C 1
ATOM 688 O O . ASP A 1 86 ? -12.884 13.816 -5.499 1.00 66.00 86 ASP A O 1
ATOM 692 N N . ARG A 1 87 ? -10.970 13.014 -6.359 1.00 57.31 87 ARG A N 1
ATOM 693 C CA . ARG A 1 87 ? -10.533 14.290 -6.916 1.00 57.31 87 ARG A CA 1
ATOM 694 C C . ARG A 1 87 ? -10.560 14.208 -8.426 1.00 57.31 87 ARG A C 1
ATOM 696 O O . ARG A 1 87 ? -10.018 13.276 -9.008 1.00 57.31 87 ARG A O 1
ATOM 703 N N . ASN A 1 88 ? -11.015 15.291 -9.041 1.00 56.56 88 ASN A N 1
ATOM 704 C CA . ASN A 1 88 ? -10.808 15.525 -10.469 1.00 56.56 88 ASN A CA 1
ATOM 705 C C . ASN A 1 88 ? -9.353 15.933 -10.784 1.00 56.56 88 ASN A C 1
ATOM 707 O O . ASN A 1 88 ? -8.949 15.937 -11.941 1.00 56.56 88 ASN A O 1
ATOM 711 N N . VAL A 1 89 ? -8.5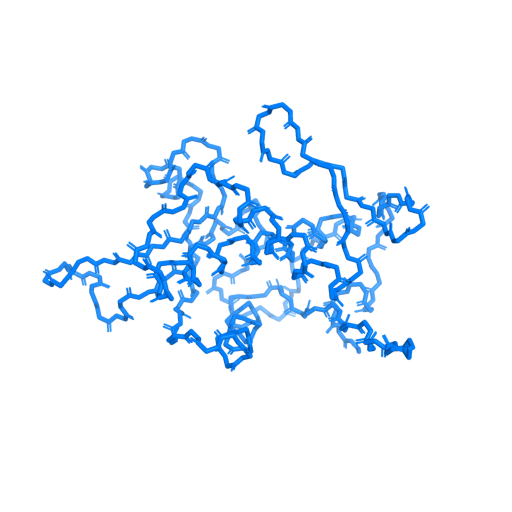54 16.273 -9.759 1.00 57.59 89 VAL A N 1
ATOM 712 C CA . VAL A 1 89 ? -7.135 16.641 -9.887 1.00 57.59 89 VAL A CA 1
ATOM 713 C C . VAL A 1 89 ? -6.264 15.625 -9.138 1.00 57.59 89 VAL A C 1
ATOM 715 O O . VAL A 1 89 ? -6.360 15.546 -7.908 1.00 57.59 89 VAL A O 1
ATOM 718 N N . PRO A 1 90 ? -5.389 14.877 -9.836 1.00 65.69 90 PRO A N 1
ATOM 719 C CA . PRO A 1 90 ? -4.508 13.901 -9.209 1.00 65.69 90 PRO A CA 1
ATOM 720 C C . PRO A 1 90 ? -3.554 14.527 -8.194 1.00 65.69 90 PRO A C 1
ATOM 722 O O . PRO A 1 90 ? -3.082 15.657 -8.354 1.00 65.69 90 PRO A O 1
ATOM 725 N N . VAL A 1 91 ? -3.214 13.768 -7.153 1.00 76.06 91 VAL A N 1
ATOM 726 C CA . VAL A 1 91 ? -2.238 14.224 -6.163 1.00 76.06 91 VAL A CA 1
ATOM 727 C C . VAL A 1 91 ? -0.872 14.404 -6.824 1.00 76.06 91 VAL A C 1
ATOM 729 O O . VAL A 1 91 ? -0.370 13.508 -7.504 1.00 76.06 91 VAL A O 1
ATOM 732 N N . LYS A 1 92 ? -0.254 15.573 -6.611 1.00 82.12 92 LYS A N 1
ATOM 733 C CA . LYS A 1 92 ? 1.057 15.896 -7.179 1.00 82.12 92 LYS A CA 1
ATOM 734 C C . LYS A 1 92 ? 2.113 14.924 -6.653 1.00 82.12 92 LYS A C 1
ATOM 736 O O . LYS A 1 92 ? 2.469 14.963 -5.471 1.00 82.12 92 LYS A O 1
ATOM 741 N N . ILE A 1 93 ? 2.637 14.100 -7.557 1.00 86.81 93 ILE A N 1
ATOM 742 C CA . ILE A 1 93 ? 3.769 13.206 -7.321 1.00 86.81 93 ILE A CA 1
ATOM 743 C C . ILE A 1 93 ? 4.931 13.632 -8.211 1.00 86.81 93 ILE A C 1
ATOM 745 O O . ILE A 1 93 ? 4.793 13.767 -9.427 1.00 86.81 93 ILE A O 1
ATOM 749 N N . ASN A 1 94 ? 6.075 13.873 -7.577 1.00 89.88 94 ASN A N 1
ATOM 750 C CA . ASN A 1 94 ? 7.262 14.408 -8.235 1.00 89.88 94 ASN A CA 1
ATOM 751 C C . ASN A 1 94 ? 8.190 13.293 -8.716 1.00 89.88 94 ASN A C 1
ATOM 753 O O . ASN A 1 94 ? 8.878 13.474 -9.717 1.00 89.88 94 ASN A O 1
ATOM 757 N N . HIS A 1 95 ? 8.209 12.157 -8.014 1.00 92.25 95 HIS A N 1
ATOM 758 C CA . HIS A 1 95 ? 9.172 11.086 -8.249 1.00 92.25 95 HIS A CA 1
ATOM 759 C C . HIS A 1 95 ? 8.484 9.729 -8.338 1.00 92.25 95 HIS A C 1
ATOM 761 O O . HIS A 1 95 ? 7.558 9.440 -7.584 1.00 92.25 95 HIS A O 1
ATOM 767 N N . ARG A 1 96 ? 8.959 8.873 -9.241 1.00 92.94 96 ARG A N 1
ATOM 768 C CA . ARG A 1 96 ? 8.472 7.497 -9.395 1.00 92.94 96 ARG A CA 1
ATOM 769 C C . ARG A 1 96 ? 8.589 6.691 -8.101 1.00 92.94 96 ARG A C 1
ATOM 771 O O . ARG A 1 96 ? 7.681 5.938 -7.773 1.00 92.94 96 ARG A O 1
ATOM 778 N N . GLU A 1 97 ? 9.669 6.897 -7.354 1.00 92.44 97 GLU A N 1
ATOM 779 C CA . GLU A 1 97 ? 9.871 6.306 -6.028 1.00 92.44 97 GLU A CA 1
ATOM 780 C C . GLU A 1 97 ? 8.699 6.575 -5.076 1.00 92.44 97 GLU A C 1
ATOM 782 O O . GLU A 1 97 ? 8.258 5.667 -4.385 1.00 92.44 97 GLU A O 1
ATOM 787 N N . GLN A 1 98 ? 8.110 7.774 -5.106 1.00 91.88 98 GLN A N 1
ATOM 788 C CA . GLN A 1 98 ? 6.950 8.087 -4.267 1.00 91.88 98 GLN A CA 1
ATOM 789 C C . GLN A 1 98 ? 5.728 7.235 -4.629 1.00 91.88 98 GLN A C 1
ATOM 791 O O . GLN A 1 98 ? 4.902 6.982 -3.763 1.00 91.88 98 GLN A O 1
ATOM 796 N N . VAL A 1 99 ? 5.586 6.788 -5.882 1.00 93.06 99 VAL A N 1
ATOM 797 C CA . VAL A 1 99 ? 4.507 5.855 -6.241 1.00 93.06 99 VAL A CA 1
ATOM 798 C C . VAL A 1 99 ? 4.780 4.473 -5.660 1.00 93.06 99 VAL A C 1
ATOM 800 O O . VAL A 1 99 ? 3.888 3.866 -5.080 1.00 93.06 99 VAL A O 1
ATOM 803 N N . VAL A 1 100 ? 6.024 4.010 -5.766 1.00 94.62 100 VAL A N 1
ATOM 804 C CA . VAL A 1 100 ? 6.448 2.705 -5.249 1.00 94.62 100 VAL A CA 1
ATOM 805 C C . VAL A 1 100 ? 6.292 2.620 -3.738 1.00 94.62 100 VAL A C 1
ATOM 807 O O . VAL A 1 100 ? 5.718 1.651 -3.255 1.00 94.62 100 VAL A O 1
ATOM 810 N N . VAL A 1 101 ? 6.732 3.649 -3.010 1.00 93.38 101 VAL A N 1
ATOM 811 C CA . VAL A 1 101 ? 6.560 3.732 -1.554 1.00 93.38 101 VAL A CA 1
ATOM 812 C C . VAL A 1 101 ? 5.083 3.612 -1.190 1.00 93.38 101 VAL A C 1
ATOM 814 O O . VAL A 1 101 ? 4.749 2.845 -0.303 1.00 93.38 101 VAL A O 1
ATOM 817 N N . ARG A 1 102 ? 4.182 4.284 -1.918 1.00 93.44 102 ARG A N 1
ATOM 818 C CA . ARG A 1 102 ? 2.737 4.202 -1.651 1.00 93.44 102 ARG A CA 1
ATOM 819 C C . ARG A 1 102 ? 2.178 2.804 -1.898 1.00 93.44 102 ARG A C 1
ATOM 821 O O . ARG A 1 102 ? 1.443 2.309 -1.055 1.00 93.44 102 ARG A O 1
ATOM 828 N N . ILE A 1 103 ? 2.526 2.165 -3.020 1.00 95.88 103 ILE A N 1
ATOM 829 C CA . ILE A 1 103 ? 2.106 0.780 -3.306 1.00 95.88 103 ILE A CA 1
ATOM 830 C C . ILE A 1 103 ? 2.588 -0.145 -2.187 1.00 95.88 103 ILE A C 1
ATOM 832 O O . ILE A 1 103 ? 1.807 -0.934 -1.661 1.00 95.88 103 ILE A O 1
ATOM 836 N N . HIS A 1 104 ? 3.856 -0.004 -1.798 1.00 96.56 104 HIS A N 1
ATOM 837 C CA . HIS A 1 104 ? 4.445 -0.754 -0.701 1.00 96.56 104 HIS A CA 1
ATOM 838 C C . HIS A 1 104 ? 3.697 -0.524 0.617 1.00 96.56 104 HIS A C 1
ATOM 840 O O . HIS A 1 104 ? 3.359 -1.506 1.263 1.00 96.56 104 HIS A O 1
ATOM 846 N N . THR A 1 105 ? 3.368 0.721 0.980 1.00 95.50 105 THR A N 1
ATOM 847 C CA . THR A 1 105 ? 2.599 1.028 2.196 1.00 95.50 105 THR A CA 1
ATOM 848 C C . THR A 1 105 ? 1.226 0.357 2.180 1.00 95.50 105 THR A C 1
ATOM 850 O O . THR A 1 105 ? 0.857 -0.267 3.164 1.00 95.50 105 THR A O 1
ATOM 853 N N . VAL A 1 106 ? 0.475 0.403 1.070 1.00 97.12 106 VAL A N 1
ATOM 854 C CA . VAL A 1 106 ? -0.832 -0.287 1.001 1.00 97.12 106 VAL A CA 1
ATOM 855 C C . VAL A 1 106 ? -0.668 -1.800 1.195 1.00 97.12 106 VAL A C 1
ATOM 857 O O . VAL A 1 106 ? -1.434 -2.412 1.935 1.00 97.12 106 VAL A O 1
ATOM 860 N N . ILE A 1 107 ? 0.341 -2.402 0.555 1.00 97.81 107 ILE A N 1
ATOM 861 C CA . ILE A 1 107 ? 0.650 -3.832 0.706 1.00 97.81 107 ILE A CA 1
ATOM 862 C C . ILE A 1 107 ? 1.050 -4.157 2.153 1.00 97.81 107 ILE A C 1
ATOM 864 O O . ILE A 1 107 ? 0.592 -5.159 2.690 1.00 97.81 107 ILE A O 1
ATOM 868 N N . HIS A 1 108 ? 1.880 -3.324 2.781 1.00 96.69 108 HIS A N 1
ATOM 869 C CA . HIS A 1 108 ? 2.337 -3.488 4.160 1.00 96.69 108 HIS A CA 1
ATOM 870 C C . HIS A 1 108 ? 1.154 -3.568 5.130 1.00 96.69 108 HIS A C 1
ATOM 872 O O . HIS A 1 108 ? 1.001 -4.564 5.836 1.00 96.69 108 HIS A O 1
ATOM 878 N N . GLU A 1 109 ? 0.252 -2.583 5.076 1.00 96.62 109 GLU A N 1
ATO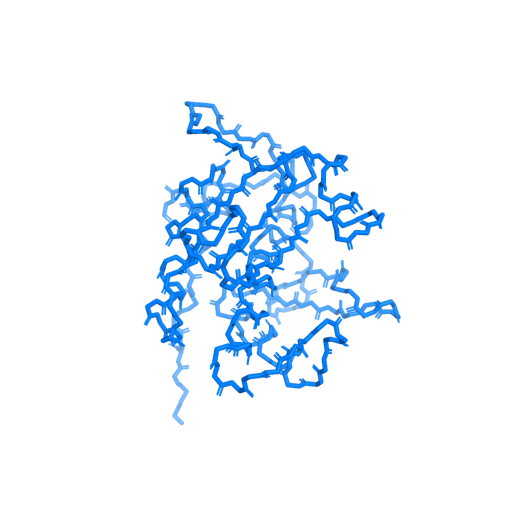M 879 C CA . GLU A 1 109 ? -0.926 -2.557 5.948 1.00 96.62 109 GLU A CA 1
ATOM 880 C C . GLU A 1 109 ? -1.891 -3.717 5.668 1.00 96.62 109 GLU A C 1
ATOM 882 O O . GLU A 1 109 ? -2.489 -4.281 6.585 1.00 96.62 109 GLU A O 1
ATOM 887 N N . PHE A 1 110 ? -2.029 -4.130 4.405 1.00 97.75 110 PHE A N 1
ATOM 888 C CA . PHE A 1 110 ? -2.838 -5.296 4.051 1.00 97.75 110 PHE A CA 1
ATOM 889 C C . PHE A 1 110 ? -2.302 -6.589 4.682 1.00 97.75 110 PHE A C 1
ATOM 891 O O . PHE A 1 110 ? -3.077 -7.434 5.134 1.00 97.75 110 PHE A O 1
ATOM 898 N N . ILE A 1 111 ? -0.980 -6.756 4.751 1.00 97.31 111 ILE A N 1
ATOM 899 C CA . ILE A 1 111 ? -0.371 -7.976 5.290 1.00 97.31 111 ILE A CA 1
ATOM 900 C C . ILE A 1 111 ? -0.667 -8.130 6.785 1.00 97.31 111 ILE A C 1
ATOM 902 O O . ILE A 1 111 ? -0.876 -9.260 7.231 1.00 97.31 111 ILE A O 1
ATOM 906 N N . HIS A 1 112 ? -0.769 -7.039 7.549 1.00 96.12 112 HIS A N 1
ATOM 907 C CA . HIS A 1 112 ? -1.222 -7.117 8.941 1.00 96.12 112 HIS A CA 1
ATOM 908 C C . HIS A 1 112 ? -2.605 -7.775 9.047 1.00 96.12 112 HIS A C 1
ATOM 910 O O . HIS A 1 112 ? -2.778 -8.716 9.826 1.00 96.12 112 HIS A O 1
ATOM 916 N N . HIS A 1 113 ? -3.557 -7.370 8.197 1.00 95.81 113 HIS A N 1
ATOM 917 C CA . HIS A 1 113 ? -4.888 -7.988 8.132 1.00 95.81 113 HIS A CA 1
ATOM 918 C C . HIS A 1 113 ? -4.846 -9.446 7.680 1.00 95.81 113 HIS A C 1
ATOM 920 O O . HIS A 1 113 ? -5.536 -10.279 8.267 1.00 95.81 113 HIS A O 1
ATOM 926 N N . TYR A 1 114 ? -4.018 -9.776 6.684 1.00 96.44 114 TYR A N 1
ATOM 927 C CA . TYR A 1 114 ? -3.830 -11.156 6.229 1.00 96.44 114 TYR A CA 1
ATOM 928 C C . TYR A 1 114 ? -3.377 -12.066 7.378 1.00 96.44 114 TYR A C 1
ATOM 930 O O . TYR A 1 114 ? -3.957 -13.131 7.594 1.00 96.44 114 TYR A O 1
ATOM 938 N N . PHE A 1 115 ? -2.371 -11.644 8.149 1.00 95.19 115 PHE A N 1
ATOM 939 C CA . PHE A 1 115 ? -1.868 -12.453 9.258 1.00 95.19 115 PHE A CA 1
ATOM 940 C C . PHE A 1 115 ? -2.850 -12.540 10.423 1.00 95.19 115 PHE A C 1
ATOM 942 O O . PHE A 1 115 ? -3.013 -13.620 11.000 1.00 95.19 115 PHE A O 1
ATOM 949 N N . HIS A 1 116 ? -3.525 -11.435 10.738 1.00 93.00 116 HIS A N 1
ATOM 950 C CA . HIS A 1 116 ? -4.563 -11.427 11.757 1.00 93.00 116 HIS A CA 1
ATOM 951 C C . HIS A 1 116 ? -5.705 -12.386 11.386 1.00 93.00 116 HIS A C 1
ATOM 953 O O . HIS A 1 116 ? -6.146 -13.166 12.224 1.00 93.00 116 HIS A O 1
ATOM 959 N N . HIS A 1 117 ? -6.139 -12.399 10.122 1.00 92.38 117 HIS A N 1
ATOM 960 C CA . HIS A 1 117 ? -7.223 -13.267 9.667 1.00 92.38 117 HIS A CA 1
ATOM 961 C C . HIS A 1 117 ? -6.842 -14.754 9.627 1.00 92.38 117 HIS A C 1
ATOM 963 O O . HIS A 1 117 ? -7.548 -15.572 10.210 1.00 92.38 117 HIS A O 1
ATOM 969 N N . HIS A 1 118 ? -5.739 -15.105 8.961 1.00 92.69 118 HIS A N 1
ATOM 970 C CA . HIS A 1 118 ? -5.396 -16.508 8.686 1.00 92.69 118 HIS A CA 1
ATOM 971 C C . HIS A 1 118 ? -4.704 -17.219 9.847 1.00 92.69 118 HIS A C 1
ATOM 973 O O . HIS A 1 118 ? -4.711 -18.447 9.912 1.00 92.69 118 HIS A O 1
ATOM 979 N N . PHE A 1 119 ? -4.082 -16.471 10.760 1.00 92.12 119 PHE A N 1
ATOM 980 C CA . PHE A 1 119 ? -3.299 -17.057 11.851 1.00 92.12 119 PHE A CA 1
ATOM 981 C C . PHE A 1 119 ? -3.684 -16.538 13.237 1.00 92.12 119 PHE A C 1
ATOM 983 O O . PHE A 1 119 ? -3.145 -17.040 14.220 1.00 92.12 119 PHE A O 1
ATOM 990 N N . GLY A 1 120 ? -4.575 -15.544 13.343 1.00 87.19 120 GLY A N 1
ATOM 991 C CA . GLY A 1 120 ? -4.948 -14.953 14.631 1.00 87.19 120 GLY A CA 1
ATOM 992 C C . GLY A 1 120 ? -3.781 -14.260 15.341 1.00 87.19 120 GLY A C 1
ATOM 993 O O . GLY A 1 120 ? -3.788 -14.150 16.564 1.00 87.19 120 GLY A O 1
ATOM 994 N N . VAL A 1 121 ? -2.747 -13.843 14.600 1.00 88.00 121 VAL A N 1
ATOM 995 C CA . VAL A 1 121 ? -1.535 -13.242 15.173 1.00 88.00 121 VAL A CA 1
ATOM 996 C C . VAL A 1 121 ? -1.450 -11.761 14.853 1.00 88.00 121 VAL A C 1
ATOM 998 O O . VAL A 1 121 ? -1.590 -11.346 13.701 1.00 88.00 121 VAL A O 1
ATOM 1001 N N . ASN A 1 122 ? -1.139 -10.971 15.878 1.00 81.81 122 ASN A N 1
ATOM 1002 C CA . ASN A 1 122 ? -0.712 -9.598 15.680 1.00 81.81 122 ASN A CA 1
ATOM 1003 C C . ASN A 1 122 ? 0.746 -9.583 15.172 1.00 81.81 122 ASN A C 1
ATOM 1005 O O . ASN A 1 122 ? 1.611 -10.293 15.689 1.00 81.81 122 ASN A O 1
ATOM 1009 N N . THR A 1 123 ? 1.007 -8.803 14.123 1.00 83.56 123 THR A N 1
ATOM 1010 C CA . THR A 1 123 ? 2.297 -8.728 13.425 1.00 83.56 123 THR A CA 1
ATOM 1011 C C . THR A 1 123 ? 3.008 -7.382 13.563 1.00 83.56 123 THR A C 1
ATOM 1013 O O . THR A 1 123 ? 3.924 -7.131 12.785 1.00 83.56 123 THR A O 1
ATOM 1016 N N . ASP A 1 124 ? 2.697 -6.576 14.584 1.00 79.00 124 ASP A N 1
ATOM 1017 C CA . ASP A 1 124 ? 3.369 -5.291 14.883 1.00 79.00 124 ASP A CA 1
ATOM 1018 C C . ASP A 1 124 ? 4.912 -5.373 14.881 1.00 79.00 124 ASP A C 1
ATOM 1020 O O . ASP A 1 124 ? 5.613 -4.434 14.512 1.00 79.00 124 ASP A O 1
ATOM 1024 N N . GLY A 1 125 ? 5.477 -6.524 15.269 1.00 80.06 125 GLY A N 1
ATOM 1025 C CA . GLY A 1 125 ? 6.927 -6.763 15.267 1.00 80.06 125 GLY A CA 1
ATOM 1026 C C . GLY A 1 125 ? 7.539 -7.108 13.899 1.00 80.06 125 GLY A C 1
ATOM 1027 O O . GLY A 1 125 ? 8.752 -7.307 13.808 1.00 80.06 125 GLY A O 1
ATOM 1028 N N . HIS A 1 126 ? 6.732 -7.229 12.841 1.00 89.06 126 HIS A N 1
ATOM 1029 C CA . HIS A 1 126 ? 7.152 -7.557 11.474 1.00 89.06 126 HIS A CA 1
ATOM 1030 C C . HIS A 1 126 ? 8.088 -8.777 11.405 1.00 89.06 126 HIS A C 1
ATOM 1032 O O . HIS A 1 126 ? 9.225 -8.692 10.928 1.00 89.06 126 HIS A O 1
ATOM 1038 N N . GLY A 1 127 ? 7.641 -9.926 11.920 1.00 88.94 127 GLY A N 1
ATOM 1039 C CA . GLY A 1 127 ? 8.437 -11.160 11.968 1.00 88.94 127 GLY A CA 1
ATOM 1040 C C . GLY A 1 127 ? 8.858 -11.701 10.591 1.00 88.94 127 GLY A C 1
ATOM 1041 O O . GLY A 1 127 ? 8.437 -11.223 9.539 1.00 88.94 127 GLY A O 1
ATOM 1042 N N . SER A 1 128 ? 9.679 -12.755 10.571 1.00 90.75 128 SER A N 1
ATOM 1043 C CA . SER A 1 128 ? 10.242 -13.313 9.327 1.00 90.75 128 SER A CA 1
ATOM 1044 C C . SER A 1 128 ? 9.183 -13.692 8.281 1.00 90.75 128 SER A C 1
ATOM 1046 O O . SER A 1 128 ? 9.368 -13.405 7.099 1.00 90.75 128 SER A O 1
ATOM 1048 N N . ARG A 1 129 ? 8.055 -14.278 8.706 1.00 92.56 129 ARG A N 1
ATOM 1049 C CA . ARG A 1 129 ? 6.931 -14.631 7.821 1.00 92.56 129 ARG A CA 1
ATOM 1050 C C . ARG A 1 129 ? 6.262 -13.401 7.208 1.00 92.56 129 ARG A C 1
ATOM 1052 O O . ARG A 1 129 ? 6.001 -13.406 6.009 1.00 92.56 129 ARG A O 1
ATOM 1059 N N . PHE A 1 130 ? 6.057 -12.345 7.999 1.00 94.19 130 PHE A N 1
ATOM 1060 C CA . PHE A 1 130 ? 5.542 -11.064 7.508 1.00 94.19 130 PHE A CA 1
ATOM 1061 C C . PHE A 1 130 ? 6.448 -10.521 6.401 1.00 94.19 130 PHE A C 1
ATOM 1063 O O . PHE A 1 130 ? 5.995 -10.257 5.292 1.00 94.19 130 PHE A O 1
ATOM 1070 N N . ARG A 1 131 ? 7.761 -10.465 6.655 1.00 93.00 131 ARG A N 1
ATOM 1071 C CA . ARG A 1 131 ? 8.748 -9.950 5.689 1.00 93.00 131 ARG A CA 1
ATOM 1072 C C . ARG A 1 131 ? 8.814 -10.775 4.405 1.00 93.00 131 ARG A C 1
ATOM 1074 O O . ARG A 1 131 ? 9.018 -10.232 3.322 1.00 93.00 131 ARG A O 1
ATOM 1081 N N . GLN A 1 132 ? 8.670 -12.095 4.509 1.00 94.00 132 GLN A N 1
ATOM 1082 C CA . GLN A 1 132 ? 8.611 -12.970 3.336 1.00 94.00 132 GLN A CA 1
ATOM 1083 C C . GLN A 1 132 ? 7.369 -12.679 2.489 1.00 94.00 132 GLN A C 1
ATOM 1085 O O . GLN A 1 132 ? 7.491 -12.557 1.270 1.00 94.00 132 GLN A O 1
ATOM 1090 N N . MET A 1 133 ? 6.206 -12.515 3.128 1.00 95.56 133 MET A N 1
ATOM 1091 C CA . MET A 1 133 ? 4.964 -12.137 2.452 1.00 95.56 133 MET A CA 1
ATOM 1092 C C . MET A 1 133 ? 5.089 -10.758 1.798 1.00 95.56 133 MET A C 1
ATOM 1094 O O . MET A 1 133 ? 4.775 -10.603 0.622 1.00 95.56 133 MET A O 1
ATOM 1098 N N . GLU A 1 134 ? 5.650 -9.784 2.510 1.00 96.00 134 GLU A N 1
ATOM 1099 C CA . GLU A 1 134 ? 5.833 -8.419 2.019 1.00 96.00 134 GLU A CA 1
ATOM 1100 C C . GLU A 1 134 ? 6.717 -8.367 0.776 1.00 96.00 134 GLU A C 1
ATOM 1102 O O . GLU A 1 134 ? 6.340 -7.764 -0.232 1.00 96.00 134 GLU A O 1
ATOM 1107 N N . LYS A 1 135 ? 7.857 -9.065 0.797 1.00 95.69 135 LYS A N 1
ATOM 1108 C CA . LYS A 1 135 ? 8.717 -9.199 -0.383 1.00 95.69 135 LYS A CA 1
ATOM 1109 C C . LYS A 1 135 ? 8.001 -9.896 -1.533 1.00 95.69 135 LYS A C 1
ATOM 1111 O O . LYS A 1 135 ? 8.121 -9.448 -2.671 1.00 95.69 135 LYS A O 1
ATOM 1116 N N . LYS A 1 136 ? 7.268 -10.978 -1.250 1.00 96.00 136 LYS A N 1
ATOM 1117 C CA . LYS A 1 136 ? 6.542 -11.747 -2.266 1.00 96.00 136 LYS A CA 1
ATOM 1118 C C . LYS A 1 136 ? 5.491 -10.880 -2.963 1.00 96.00 136 LYS A C 1
ATOM 1120 O O . LYS A 1 136 ? 5.530 -10.776 -4.184 1.00 96.00 136 LYS A O 1
ATOM 1125 N N . MET A 1 137 ? 4.626 -10.212 -2.201 1.00 97.06 137 MET A N 1
ATOM 1126 C CA . MET A 1 137 ? 3.556 -9.369 -2.740 1.00 97.06 137 MET A CA 1
ATOM 1127 C C . MET A 1 137 ? 4.110 -8.167 -3.513 1.00 97.06 137 MET A C 1
ATOM 1129 O O . MET A 1 137 ? 3.674 -7.895 -4.629 1.00 97.06 137 MET A O 1
ATOM 1133 N N . ASN A 1 138 ? 5.125 -7.473 -2.986 1.00 97.38 138 ASN A N 1
ATOM 1134 C CA . ASN A 1 138 ? 5.754 -6.357 -3.705 1.00 97.38 138 ASN A CA 1
ATOM 1135 C C . ASN A 1 138 ? 6.416 -6.815 -5.023 1.00 97.38 138 ASN A C 1
ATOM 1137 O O . ASN A 1 138 ? 6.330 -6.119 -6.043 1.00 97.38 138 ASN A O 1
ATOM 1141 N N . ALA A 1 139 ? 7.023 -8.007 -5.045 1.00 96.19 139 ALA A N 1
ATOM 1142 C CA . ALA A 1 139 ? 7.673 -8.547 -6.238 1.00 96.19 139 ALA A CA 1
ATOM 1143 C C . ALA A 1 139 ? 6.692 -8.814 -7.395 1.00 96.19 139 ALA A C 1
ATOM 1145 O O . ALA A 1 139 ? 7.104 -8.729 -8.558 1.00 96.19 139 ALA A O 1
ATOM 1146 N N . GLU A 1 140 ? 5.404 -9.051 -7.115 1.00 95.69 140 GLU A N 1
ATOM 1147 C CA . GLU A 1 140 ? 4.349 -9.176 -8.137 1.00 95.69 140 GLU A CA 1
ATOM 1148 C C . GLU A 1 140 ? 4.185 -7.890 -8.953 1.00 95.69 140 GLU A C 1
ATOM 1150 O O . GLU A 1 140 ? 3.943 -7.952 -10.159 1.00 95.69 140 GLU A O 1
ATOM 1155 N N . TYR A 1 141 ? 4.421 -6.734 -8.329 1.00 95.06 141 TYR A N 1
ATOM 1156 C CA . TYR A 1 141 ? 4.440 -5.410 -8.961 1.00 95.06 141 TYR A CA 1
ATOM 1157 C C . TYR A 1 141 ? 5.841 -5.014 -9.455 1.00 95.06 141 TYR A C 1
ATOM 1159 O O . TYR A 1 141 ? 6.071 -3.892 -9.911 1.00 95.06 141 TYR A O 1
ATOM 1167 N N . GLY A 1 142 ? 6.813 -5.926 -9.377 1.00 95.00 142 GLY A N 1
ATOM 1168 C CA . GLY A 1 142 ? 8.203 -5.664 -9.735 1.00 95.00 142 GLY A CA 1
ATOM 1169 C C . GLY A 1 142 ? 8.915 -4.692 -8.791 1.00 95.00 142 GLY A C 1
ATOM 1170 O O . GLY A 1 142 ? 9.906 -4.086 -9.211 1.00 95.00 142 GLY A O 1
ATOM 1171 N N . ILE A 1 143 ? 8.414 -4.543 -7.564 1.00 96.31 143 ILE A N 1
ATOM 1172 C CA . ILE A 1 143 ? 8.977 -3.703 -6.510 1.00 96.31 143 ILE A CA 1
ATOM 1173 C C . ILE A 1 143 ? 9.823 -4.583 -5.590 1.00 96.31 143 ILE A C 1
ATOM 1175 O O . ILE A 1 143 ? 9.354 -5.586 -5.060 1.00 96.31 143 ILE A O 1
ATOM 1179 N N . TYR A 1 144 ? 11.079 -4.197 -5.407 1.00 96.25 144 TYR A N 1
ATOM 1180 C CA . TYR A 1 144 ? 12.035 -4.847 -4.519 1.00 96.25 144 TYR A CA 1
ATOM 1181 C C . TYR A 1 144 ? 12.627 -3.791 -3.596 1.00 96.25 144 TYR A C 1
ATOM 1183 O O . TYR A 1 144 ? 12.642 -2.607 -3.943 1.00 96.25 144 TYR A O 1
ATOM 1191 N N . PHE A 1 145 ? 13.087 -4.200 -2.418 1.00 95.81 145 PHE A N 1
ATOM 1192 C CA . PHE A 1 145 ? 13.637 -3.264 -1.452 1.00 95.81 145 PHE A CA 1
ATOM 1193 C C . PHE A 1 145 ? 14.562 -3.920 -0.427 1.00 95.81 145 PHE A C 1
ATOM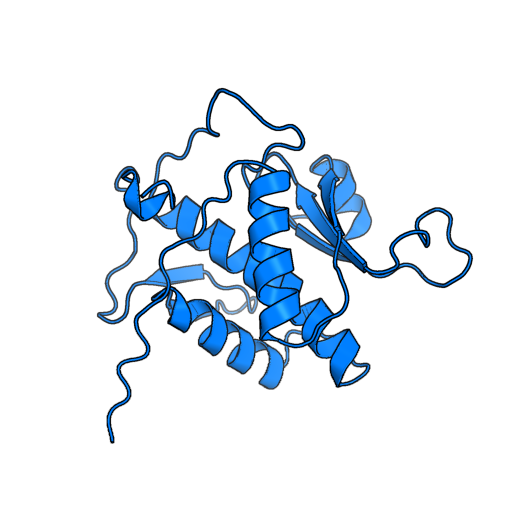 1195 O O . PHE A 1 145 ? 14.520 -5.133 -0.195 1.00 95.81 145 PHE A O 1
ATOM 1202 N N . PHE A 1 146 ? 15.363 -3.077 0.223 1.00 92.12 146 PHE A N 1
ATOM 1203 C CA . PHE A 1 146 ? 16.140 -3.421 1.411 1.00 92.12 146 PHE A CA 1
ATOM 1204 C C . PHE A 1 146 ? 15.482 -2.860 2.672 1.00 92.12 146 PHE A C 1
ATOM 1206 O O . PHE A 1 146 ? 14.956 -1.744 2.653 1.00 92.12 146 PHE A O 1
ATOM 1213 N N . TYR A 1 147 ? 15.557 -3.619 3.768 1.00 88.81 147 TYR A N 1
ATOM 1214 C CA . TYR A 1 147 ? 15.203 -3.117 5.094 1.00 88.81 147 TYR A CA 1
ATOM 1215 C C . TYR A 1 147 ? 16.370 -2.337 5.697 1.00 88.81 147 TYR A C 1
ATOM 1217 O O . TYR A 1 147 ? 17.531 -2.720 5.543 1.00 88.81 147 TYR A O 1
ATOM 1225 N N . SER A 1 148 ? 16.051 -1.270 6.416 1.00 85.38 148 SER A N 1
ATOM 1226 C CA . SER A 1 148 ? 16.971 -0.576 7.305 1.00 85.38 148 SER A CA 1
ATOM 1227 C C . SER A 1 148 ? 17.218 -1.376 8.585 1.00 85.38 148 SER A C 1
ATOM 1229 O O . SER A 1 148 ? 16.502 -2.324 8.912 1.00 85.38 148 SER A O 1
ATOM 1231 N N . TRP A 1 149 ? 18.181 -0.909 9.380 1.00 78.94 149 TRP A N 1
ATOM 1232 C CA . TRP A 1 149 ? 18.375 -1.341 10.768 1.00 78.94 149 TRP A CA 1
ATOM 1233 C C . TRP A 1 149 ? 17.140 -1.116 11.651 1.00 78.94 149 TRP A C 1
ATOM 1235 O O . TRP A 1 149 ? 16.908 -1.876 12.584 1.00 78.94 149 TRP A O 1
ATOM 1245 N N . SER A 1 150 ? 16.317 -0.113 11.325 1.00 74.88 150 SER A N 1
ATOM 1246 C CA . SER A 1 150 ? 15.025 0.131 11.974 1.00 74.88 150 SER A CA 1
ATOM 1247 C C . SER A 1 150 ? 13.900 -0.786 11.471 1.00 74.88 150 SER A C 1
ATOM 1249 O O . SER A 1 150 ? 12.759 -0.606 11.871 1.00 74.88 150 SER A O 1
ATOM 1251 N N . ASN A 1 151 ? 14.215 -1.784 10.636 1.00 76.00 151 ASN A N 1
ATOM 1252 C CA . ASN A 1 151 ? 13.290 -2.757 10.043 1.00 76.00 151 ASN A CA 1
ATOM 1253 C C . ASN A 1 151 ? 12.249 -2.181 9.065 1.00 76.00 151 ASN A C 1
ATOM 1255 O O . ASN A 1 151 ? 11.321 -2.892 8.693 1.00 76.00 151 ASN A O 1
ATOM 1259 N N . TYR A 1 152 ? 12.434 -0.954 8.577 1.00 80.00 152 TYR A N 1
ATOM 1260 C CA . TYR A 1 152 ? 11.571 -0.354 7.554 1.00 80.00 152 TYR A CA 1
ATOM 1261 C C . TYR A 1 152 ? 12.185 -0.499 6.161 1.00 80.00 152 TYR A C 1
ATOM 1263 O O . TYR A 1 152 ? 13.406 -0.461 6.006 1.00 80.00 152 TYR A O 1
ATOM 1271 N N . ALA A 1 153 ? 11.358 -0.649 5.127 1.00 88.00 153 ALA A N 1
ATOM 1272 C CA . ALA A 1 153 ? 11.836 -0.612 3.748 1.00 88.00 153 ALA A CA 1
ATOM 1273 C C . ALA A 1 153 ? 12.367 0.792 3.406 1.00 88.00 153 ALA A C 1
ATOM 1275 O O . ALA A 1 153 ? 11.676 1.786 3.620 1.00 88.00 153 ALA A O 1
ATOM 1276 N N . ILE A 1 154 ? 13.591 0.885 2.874 1.00 86.88 154 ILE A N 1
ATOM 1277 C CA . ILE A 1 154 ? 14.242 2.184 2.605 1.00 86.88 154 ILE A CA 1
ATOM 1278 C C . ILE A 1 154 ? 14.695 2.377 1.160 1.00 86.88 154 ILE A C 1
ATOM 1280 O O . ILE A 1 154 ? 14.530 3.458 0.605 1.00 86.88 154 ILE A O 1
ATOM 1284 N N . ILE A 1 155 ? 15.281 1.356 0.537 1.00 90.44 155 ILE A N 1
ATOM 1285 C CA . ILE A 1 155 ? 15.892 1.476 -0.791 1.00 90.44 155 ILE A CA 1
ATOM 1286 C C . ILE A 1 155 ? 15.064 0.645 -1.751 1.00 90.44 155 ILE A C 1
ATOM 1288 O O . ILE A 1 155 ? 15.220 -0.572 -1.790 1.00 90.44 155 ILE A O 1
ATOM 1292 N N . PHE A 1 156 ? 14.190 1.301 -2.514 1.00 95.06 156 PHE A N 1
ATOM 1293 C CA . PHE A 1 156 ? 13.318 0.643 -3.480 1.00 95.06 156 PHE A CA 1
ATOM 1294 C C . PHE A 1 156 ? 13.971 0.561 -4.859 1.00 95.06 156 PHE A C 1
ATOM 1296 O O . PHE A 1 156 ? 14.416 1.565 -5.425 1.00 95.06 156 PHE A O 1
ATOM 1303 N N . HIS A 1 157 ? 13.968 -0.633 -5.440 1.00 95.25 157 HIS A N 1
ATOM 1304 C CA . HIS A 1 157 ? 14.591 -0.925 -6.722 1.00 95.25 157 HIS A CA 1
ATOM 1305 C C . HIS A 1 157 ? 13.778 -1.921 -7.555 1.00 95.25 157 HIS A C 1
ATOM 1307 O O . HIS A 1 157 ? 12.871 -2.602 -7.075 1.00 95.25 157 HIS A O 1
ATOM 1313 N N . ASN A 1 158 ? 14.092 -1.994 -8.846 1.00 93.44 158 ASN A N 1
ATOM 1314 C CA . ASN A 1 158 ? 13.541 -3.010 -9.734 1.00 93.44 158 ASN A CA 1
ATOM 1315 C C . ASN A 1 158 ? 14.338 -4.326 -9.639 1.00 93.44 158 ASN A C 1
ATOM 1317 O O . ASN A 1 158 ? 15.321 -4.436 -8.909 1.00 93.44 158 ASN A O 1
ATOM 1321 N N . PHE A 1 159 ? 13.933 -5.319 -10.434 1.00 91.00 159 PHE A N 1
ATOM 1322 C CA . PHE A 1 159 ? 14.580 -6.636 -10.483 1.00 91.00 159 PHE A CA 1
ATOM 1323 C C . PHE A 1 159 ? 16.097 -6.583 -10.751 1.00 91.00 159 PHE A C 1
ATOM 1325 O O . PHE A 1 159 ? 16.833 -7.426 -10.258 1.00 91.00 159 PHE A O 1
ATOM 1332 N N . TRP A 1 160 ? 16.567 -5.584 -11.500 1.00 91.62 160 TRP A N 1
ATOM 1333 C CA . TRP A 1 160 ? 17.977 -5.414 -11.860 1.00 91.62 160 TRP A CA 1
ATOM 1334 C C . TRP A 1 160 ? 18.781 -4.611 -10.826 1.00 91.62 160 TRP A C 1
ATOM 1336 O O . TRP A 1 160 ? 19.929 -4.268 -11.081 1.00 91.62 160 TRP A O 1
ATOM 1346 N N . GLY A 1 161 ? 18.184 -4.254 -9.685 1.00 91.12 161 GLY A N 1
ATOM 1347 C CA . GLY A 1 161 ? 18.838 -3.432 -8.663 1.00 91.12 161 GLY A CA 1
ATOM 1348 C C . GLY A 1 161 ? 18.841 -1.931 -8.969 1.00 91.12 161 GLY A C 1
ATOM 1349 O O . GLY A 1 161 ? 19.351 -1.148 -8.173 1.00 91.12 161 GLY A O 1
ATOM 1350 N N . PHE A 1 162 ? 18.236 -1.491 -10.077 1.00 92.06 162 PHE A N 1
ATOM 1351 C CA . PHE A 1 162 ? 18.134 -0.064 -10.373 1.00 92.06 162 PHE A CA 1
ATOM 1352 C C . PHE A 1 162 ? 17.035 0.577 -9.532 1.00 92.06 162 PHE A C 1
ATOM 1354 O O . PHE A 1 162 ? 15.868 0.172 -9.600 1.00 92.06 162 PHE A O 1
ATOM 1361 N N . GLY A 1 163 ? 17.410 1.604 -8.769 1.00 93.12 163 GLY A N 1
ATOM 1362 C CA . GLY A 1 163 ? 16.472 2.407 -7.995 1.00 93.12 163 GLY A CA 1
ATOM 1363 C C . GLY A 1 163 ? 15.392 3.039 -8.876 1.00 93.12 163 GLY A C 1
ATOM 1364 O O . GLY A 1 163 ? 15.618 3.361 -10.046 1.00 93.12 163 GLY A O 1
ATOM 1365 N N . PHE A 1 164 ? 14.202 3.255 -8.315 1.00 90.75 164 PHE A N 1
ATOM 1366 C CA . PHE A 1 164 ? 13.109 3.904 -9.054 1.00 90.75 164 PHE A CA 1
ATOM 1367 C C . PHE A 1 164 ? 13.377 5.385 -9.355 1.00 90.75 164 PHE A C 1
ATOM 1369 O O . PHE A 1 164 ? 12.803 5.926 -10.306 1.00 90.75 164 PHE A O 1
ATOM 1376 N N . GLY A 1 165 ? 14.307 5.990 -8.610 1.00 83.44 165 GLY A N 1
ATOM 1377 C CA . GLY A 1 165 ? 14.919 7.281 -8.895 1.00 83.44 165 GLY A CA 1
ATOM 1378 C C . GLY A 1 165 ? 13.973 8.477 -8.777 1.00 83.44 165 GLY A C 1
ATOM 1379 O O . GLY A 1 165 ? 12.769 8.363 -8.541 1.00 83.44 165 GLY A O 1
ATOM 1380 N N . LYS A 1 166 ? 14.543 9.665 -9.005 1.00 84.44 166 LYS A N 1
ATOM 1381 C CA . LYS A 1 166 ? 13.850 10.959 -8.885 1.00 84.44 166 LYS A CA 1
ATOM 1382 C C . LYS A 1 166 ? 13.161 11.416 -10.178 1.00 84.44 166 LYS A C 1
ATOM 1384 O O . LYS A 1 166 ? 12.737 12.566 -10.273 1.00 84.44 166 LYS A O 1
ATOM 1389 N N . ARG A 1 167 ? 13.015 10.551 -11.189 1.00 90.75 167 ARG A N 1
ATOM 1390 C CA . ARG A 1 167 ? 12.297 10.931 -12.418 1.00 90.75 167 ARG A CA 1
ATOM 1391 C C . ARG A 1 167 ? 10.805 11.107 -12.145 1.00 90.75 167 ARG A C 1
ATOM 1393 O O . ARG A 1 167 ? 10.235 10.365 -11.342 1.00 90.75 167 ARG A O 1
ATOM 1400 N N . LYS A 1 168 ? 10.165 12.034 -12.860 1.00 92.62 168 LYS A N 1
ATOM 1401 C CA . LYS A 1 168 ? 8.708 12.206 -12.809 1.00 92.62 168 LYS A CA 1
ATOM 1402 C C . LYS A 1 168 ? 8.012 10.915 -13.278 1.00 92.62 168 LYS A C 1
ATOM 1404 O O . LYS A 1 168 ? 8.461 10.328 -14.271 1.00 92.62 168 LYS A O 1
ATOM 1409 N N . PRO A 1 169 ? 6.968 10.434 -12.576 1.00 92.25 169 PRO A N 1
ATOM 1410 C CA . PRO A 1 169 ? 6.225 9.258 -13.018 1.00 92.25 169 PRO A CA 1
ATOM 1411 C C . PRO A 1 169 ? 5.441 9.564 -14.302 1.00 92.25 169 PRO A C 1
ATOM 1413 O O . PRO A 1 169 ? 4.918 10.668 -14.468 1.00 92.25 169 PRO A O 1
ATOM 1416 N N . ASN A 1 170 ? 5.366 8.587 -15.207 1.00 91.88 170 ASN A N 1
ATOM 1417 C CA . ASN A 1 170 ? 4.498 8.633 -16.390 1.00 91.88 170 ASN A CA 1
AT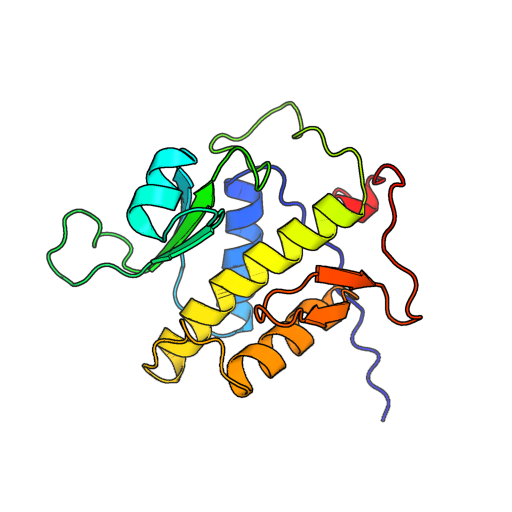OM 1418 C C . ASN A 1 170 ? 3.136 7.966 -16.099 1.00 91.88 170 ASN A C 1
ATOM 1420 O O . ASN A 1 170 ? 2.932 7.438 -15.013 1.00 91.88 170 ASN A O 1
ATOM 1424 N N . ALA A 1 171 ? 2.206 7.955 -17.060 1.00 90.44 171 ALA A N 1
ATOM 1425 C CA . ALA A 1 171 ? 0.876 7.359 -16.873 1.00 90.44 171 ALA A CA 1
ATOM 1426 C C . ALA A 1 171 ? 0.914 5.872 -16.451 1.00 90.44 171 ALA A C 1
ATOM 1428 O O . ALA A 1 171 ? 0.136 5.460 -15.594 1.00 90.44 171 ALA A O 1
ATOM 1429 N N . ALA A 1 172 ? 1.859 5.082 -16.977 1.00 91.81 172 ALA A N 1
ATOM 1430 C CA . ALA A 1 172 ? 2.037 3.679 -16.587 1.00 91.81 172 ALA A CA 1
ATOM 1431 C C . ALA A 1 172 ? 2.522 3.544 -15.138 1.00 91.81 172 ALA A C 1
ATOM 1433 O O . ALA A 1 172 ? 1.984 2.749 -14.374 1.00 91.81 172 ALA A O 1
ATOM 1434 N N . ASP A 1 173 ? 3.491 4.372 -14.733 1.00 92.06 173 ASP A N 1
ATOM 1435 C CA . ASP A 1 173 ? 3.964 4.456 -13.346 1.00 92.06 173 ASP A CA 1
ATOM 1436 C C . ASP A 1 173 ? 2.863 4.936 -12.388 1.00 92.06 173 ASP A C 1
ATOM 1438 O O . ASP A 1 173 ? 3.062 4.926 -11.182 1.00 92.06 173 ASP A O 1
ATOM 1442 N N . ARG A 1 174 ? 1.732 5.427 -12.897 1.00 91.12 174 ARG A N 1
ATOM 1443 C CA . ARG A 1 174 ? 0.591 5.903 -12.110 1.00 91.12 174 ARG A CA 1
ATOM 1444 C C . ARG A 1 174 ? -0.595 4.941 -12.144 1.00 91.12 174 ARG A C 1
ATOM 1446 O O . ARG A 1 174 ? -1.610 5.240 -11.526 1.00 91.12 174 ARG A O 1
ATOM 1453 N N . GLY A 1 175 ? -0.482 3.830 -12.873 1.00 89.38 175 GLY A N 1
ATOM 1454 C CA . GLY A 1 175 ? -1.585 2.892 -13.080 1.00 89.38 175 GLY A CA 1
ATOM 1455 C C . GLY A 1 175 ? -2.732 3.463 -13.916 1.00 89.38 175 GLY A C 1
ATOM 1456 O O . GLY A 1 175 ? -3.860 3.001 -13.801 1.00 89.38 175 GLY A O 1
ATOM 1457 N N . TRP A 1 176 ? -2.480 4.494 -14.728 1.00 85.75 176 TRP A N 1
ATOM 1458 C CA . TRP A 1 176 ? -3.514 5.141 -15.546 1.00 85.75 176 TRP A CA 1
ATOM 1459 C C . TRP A 1 176 ? -3.764 4.436 -16.891 1.00 85.75 176 TRP A C 1
ATOM 1461 O O . TRP A 1 176 ? -4.683 4.839 -17.600 1.00 85.75 176 TRP A O 1
ATOM 1471 N N . ILE A 1 177 ? -2.956 3.425 -17.255 1.00 79.00 177 ILE A N 1
ATOM 1472 C CA . ILE A 1 177 ? -3.026 2.685 -18.534 1.00 79.00 177 ILE A CA 1
ATOM 1473 C C . ILE A 1 177 ? -2.791 1.177 -18.391 1.00 79.00 177 ILE A C 1
ATOM 1475 O O . ILE A 1 177 ? -2.042 0.724 -17.498 1.00 79.00 177 ILE A O 1
#